Protein AF-A0A7J3TUR7-F1 (afdb_monomer_lite)

Structure (mmCIF, N/CA/C/O backbone):
data_AF-A0A7J3TUR7-F1
#
_entry.id   AF-A0A7J3TUR7-F1
#
loop_
_atom_site.group_PDB
_atom_site.id
_atom_site.type_symbol
_atom_site.label_atom_id
_atom_site.label_alt_id
_atom_site.label_comp_id
_atom_site.label_asym_id
_atom_site.label_entity_id
_atom_site.label_seq_id
_atom_site.pdbx_PDB_ins_code
_atom_site.Cartn_x
_atom_site.Cartn_y
_atom_site.Cartn_z
_atom_site.occupancy
_atom_site.B_iso_or_equiv
_atom_site.auth_seq_id
_atom_site.auth_comp_id
_atom_site.auth_asym_id
_atom_site.auth_atom_id
_atom_site.pdbx_PDB_model_num
ATOM 1 N N . MET A 1 1 ? -12.719 -0.453 13.545 1.00 90.06 1 MET A N 1
ATOM 2 C CA . MET A 1 1 ? -13.183 0.528 12.537 1.00 90.06 1 MET A CA 1
ATOM 3 C C . MET A 1 1 ? -12.677 0.041 11.197 1.00 90.06 1 MET A C 1
ATOM 5 O O . MET A 1 1 ? -11.540 -0.408 11.153 1.00 90.06 1 MET A O 1
ATOM 9 N N . THR A 1 2 ? -13.481 0.151 10.146 1.00 94.44 2 THR A N 1
ATOM 10 C CA . THR A 1 2 ? -13.097 -0.337 8.818 1.00 94.44 2 THR A CA 1
ATOM 11 C C . THR A 1 2 ? -12.421 0.762 8.010 1.00 94.44 2 THR A C 1
ATOM 13 O O . THR A 1 2 ? -12.906 1.899 7.943 1.00 94.44 2 THR A O 1
ATOM 16 N N . TYR A 1 3 ? -11.296 0.429 7.389 1.00 96.50 3 TYR A N 1
ATOM 17 C CA . TYR A 1 3 ? -10.528 1.328 6.541 1.00 96.50 3 TYR A CA 1
ATOM 18 C C . TYR A 1 3 ? -10.252 0.692 5.185 1.00 96.50 3 TYR A C 1
ATOM 20 O O . TYR A 1 3 ? -9.952 -0.490 5.104 1.00 96.50 3 TYR A O 1
ATOM 28 N N . LEU A 1 4 ? -10.297 1.499 4.130 1.00 97.25 4 LEU A N 1
ATOM 29 C CA . LEU A 1 4 ? -9.774 1.143 2.819 1.00 97.25 4 LEU A CA 1
ATOM 30 C C . LEU A 1 4 ? -8.343 1.677 2.718 1.00 97.25 4 LEU A C 1
ATOM 32 O O . LEU A 1 4 ? -8.136 2.892 2.780 1.00 97.25 4 LEU A O 1
ATOM 36 N N . LEU A 1 5 ? -7.373 0.782 2.569 1.00 98.12 5 LEU A N 1
ATOM 37 C CA . LEU A 1 5 ? -5.995 1.111 2.230 1.00 98.12 5 LEU A CA 1
ATOM 38 C C . LEU A 1 5 ? -5.789 0.876 0.734 1.00 98.12 5 LEU A C 1
ATOM 40 O O . LEU A 1 5 ? -6.003 -0.227 0.244 1.00 98.12 5 LEU A O 1
ATOM 44 N N . ARG A 1 6 ? -5.323 1.904 0.028 1.00 98.38 6 ARG A N 1
ATOM 45 C CA . ARG A 1 6 ? -4.800 1.809 -1.337 1.00 98.38 6 ARG A CA 1
ATOM 46 C C . ARG A 1 6 ? -3.336 2.209 -1.317 1.00 98.38 6 ARG A C 1
ATOM 48 O O . ARG A 1 6 ? -3.014 3.270 -0.790 1.00 98.38 6 ARG A O 1
ATOM 55 N N . VAL A 1 7 ? -2.477 1.399 -1.912 1.00 98.50 7 VAL A N 1
ATOM 56 C CA . VAL A 1 7 ? -1.066 1.693 -2.156 1.00 98.50 7 VAL A CA 1
ATOM 57 C C . VAL A 1 7 ? -0.822 1.573 -3.653 1.00 98.50 7 VAL A C 1
ATOM 59 O O . VAL A 1 7 ? -1.279 0.621 -4.280 1.00 98.50 7 VAL A O 1
ATOM 62 N N . CYS A 1 8 ? -0.152 2.566 -4.226 1.00 98.38 8 CYS A N 1
ATOM 63 C CA . CYS A 1 8 ? 0.222 2.587 -5.631 1.00 98.38 8 CYS A CA 1
ATOM 64 C C . CYS A 1 8 ? 1.698 2.957 -5.737 1.00 98.38 8 CYS A C 1
ATOM 66 O O . CYS A 1 8 ? 2.096 4.023 -5.262 1.00 98.38 8 CYS A O 1
ATOM 68 N N . THR A 1 9 ? 2.514 2.087 -6.321 1.00 98.25 9 THR A N 1
ATOM 69 C CA . THR A 1 9 ? 3.963 2.296 -6.443 1.00 98.25 9 THR A CA 1
ATOM 70 C C . THR A 1 9 ? 4.469 1.838 -7.802 1.00 98.25 9 THR A C 1
ATOM 72 O O . THR A 1 9 ? 3.889 0.927 -8.382 1.00 98.25 9 THR A O 1
ATOM 75 N N . PRO A 1 10 ? 5.589 2.381 -8.297 1.00 98.00 10 PRO A N 1
ATOM 76 C CA . PRO A 1 10 ? 6.376 1.710 -9.331 1.00 98.00 10 PRO A CA 1
ATOM 77 C C . PRO A 1 10 ? 6.743 0.277 -8.922 1.00 98.00 10 PRO A C 1
ATOM 79 O O . PRO A 1 10 ? 6.987 0.036 -7.735 1.00 98.00 10 PRO A O 1
ATOM 82 N N . ILE A 1 11 ? 6.879 -0.643 -9.884 1.00 97.81 11 ILE A N 1
ATOM 83 C CA . ILE A 1 11 ? 7.370 -2.013 -9.634 1.00 97.81 11 ILE A CA 1
ATOM 84 C C . ILE A 1 11 ? 8.686 -1.993 -8.854 1.00 97.81 11 ILE A C 1
ATOM 86 O O . ILE A 1 11 ? 8.812 -2.686 -7.849 1.00 97.81 11 ILE A O 1
ATOM 90 N N . ARG A 1 12 ? 9.655 -1.169 -9.270 1.00 97.50 12 ARG A N 1
ATOM 91 C CA . ARG A 1 12 ? 10.977 -1.10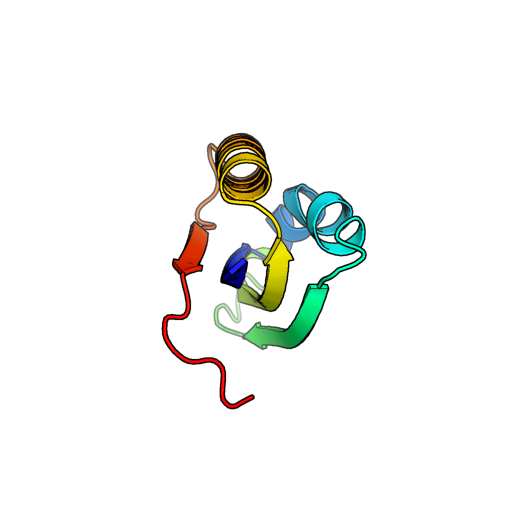2 -8.615 1.00 97.50 12 ARG A CA 1
ATOM 92 C C . ARG A 1 12 ? 10.933 -0.709 -7.135 1.00 97.50 12 ARG A C 1
ATOM 94 O O . ARG A 1 12 ? 11.896 -0.941 -6.416 1.00 97.50 12 ARG A O 1
ATOM 101 N N . ASP A 1 13 ? 9.856 -0.053 -6.709 1.00 97.94 13 ASP A N 1
ATOM 102 C CA . ASP A 1 13 ? 9.676 0.450 -5.348 1.00 97.94 13 ASP A CA 1
ATOM 103 C C . ASP A 1 13 ? 8.745 -0.461 -4.521 1.00 97.94 13 ASP A C 1
ATOM 105 O O . ASP A 1 13 ? 8.559 -0.217 -3.329 1.00 97.94 13 ASP A O 1
ATOM 109 N N . TRP A 1 14 ? 8.175 -1.517 -5.120 1.00 97.81 14 TRP A N 1
ATOM 110 C CA . TRP A 1 14 ? 7.192 -2.403 -4.484 1.00 97.81 14 TRP A CA 1
ATOM 111 C C . TRP A 1 14 ? 7.727 -3.099 -3.229 1.00 97.81 14 TRP A C 1
ATOM 113 O O . TRP A 1 14 ? 7.061 -3.120 -2.190 1.00 97.81 14 TRP A O 1
ATOM 123 N N . ASP A 1 15 ? 8.966 -3.584 -3.279 1.00 97.00 15 ASP A N 1
ATOM 124 C CA . ASP A 1 15 ? 9.604 -4.278 -2.154 1.00 97.00 15 ASP A CA 1
ATOM 125 C C . ASP A 1 15 ? 9.784 -3.388 -0.916 1.00 97.00 15 ASP A C 1
ATOM 127 O O . ASP A 1 15 ? 9.979 -3.883 0.190 1.00 97.00 15 ASP A O 1
ATOM 131 N N . ARG A 1 16 ? 9.664 -2.061 -1.061 1.00 97.69 16 ARG A N 1
ATOM 132 C CA . ARG A 1 16 ? 9.728 -1.125 0.072 1.00 97.69 16 ARG A CA 1
ATOM 133 C C . ARG A 1 16 ? 8.483 -1.192 0.957 1.00 97.69 16 ARG A C 1
ATOM 135 O O . ARG A 1 16 ? 8.530 -0.733 2.103 1.00 97.69 16 ARG A O 1
ATOM 142 N N . VAL A 1 17 ? 7.363 -1.686 0.429 1.00 97.75 17 VAL A N 1
ATOM 143 C CA . VAL A 1 17 ? 6.063 -1.719 1.118 1.00 97.75 17 VAL A CA 1
ATOM 144 C C . VAL A 1 17 ? 5.449 -3.115 1.208 1.00 97.75 17 VAL A C 1
ATOM 146 O O . VAL A 1 17 ? 4.579 -3.313 2.053 1.00 97.75 17 VAL A O 1
ATOM 149 N N . SER A 1 18 ? 5.873 -4.071 0.379 1.00 97.31 18 SER A N 1
ATOM 150 C CA . SER A 1 18 ? 5.222 -5.380 0.258 1.00 97.31 18 SER A CA 1
ATOM 151 C C . SER A 1 18 ? 5.253 -6.200 1.553 1.00 97.31 18 SER A C 1
ATOM 153 O O . SER A 1 18 ? 4.232 -6.763 1.937 1.00 97.31 18 SER A O 1
ATOM 155 N N . ASP A 1 19 ? 6.368 -6.209 2.285 1.00 96.69 19 ASP A N 1
ATOM 156 C CA . ASP A 1 19 ? 6.504 -6.854 3.599 1.00 96.69 19 ASP A CA 1
ATOM 157 C C . ASP A 1 19 ? 5.532 -6.266 4.634 1.00 96.69 19 ASP A C 1
ATOM 159 O O . ASP A 1 19 ? 4.841 -7.010 5.331 1.00 96.69 19 ASP A O 1
ATOM 163 N N . LEU A 1 20 ? 5.422 -4.934 4.697 1.00 97.19 20 LEU A N 1
ATOM 164 C CA . LEU A 1 20 ? 4.487 -4.257 5.593 1.00 97.19 20 LEU A CA 1
ATOM 165 C C . LEU A 1 20 ? 3.049 -4.631 5.242 1.00 97.19 20 LEU A C 1
ATOM 167 O O . LEU A 1 20 ? 2.284 -4.959 6.141 1.00 97.19 20 LEU A O 1
ATOM 171 N N . LEU A 1 21 ? 2.687 -4.608 3.959 1.00 97.25 21 LEU A N 1
ATOM 172 C CA . LEU A 1 21 ? 1.337 -4.951 3.509 1.00 97.25 21 LEU A CA 1
ATOM 173 C C . LEU A 1 21 ? 0.996 -6.418 3.792 1.00 97.25 21 LEU A C 1
ATOM 175 O O . LEU A 1 21 ? -0.104 -6.706 4.259 1.00 97.25 21 LEU A O 1
ATOM 179 N N . ASN A 1 22 ? 1.953 -7.324 3.589 1.00 94.94 22 ASN A N 1
ATOM 180 C CA . ASN A 1 22 ? 1.795 -8.750 3.866 1.00 94.94 22 ASN A CA 1
ATOM 181 C C . ASN A 1 22 ? 1.739 -9.071 5.370 1.00 94.94 22 ASN A C 1
ATOM 183 O O . ASN A 1 22 ? 1.193 -10.102 5.744 1.00 94.94 22 ASN A O 1
ATOM 187 N N . SER A 1 23 ? 2.264 -8.198 6.239 1.00 95.50 23 SER A N 1
ATOM 188 C CA . SER A 1 23 ? 2.180 -8.356 7.702 1.00 95.50 23 SER A CA 1
ATOM 189 C C . SER A 1 23 ? 0.820 -7.975 8.310 1.00 95.50 23 SER A C 1
ATOM 191 O O . SER A 1 23 ? 0.615 -8.133 9.513 1.00 95.50 23 SER A O 1
ATOM 193 N N . ILE A 1 24 ? -0.114 -7.442 7.514 1.00 95.44 24 ILE A N 1
ATOM 194 C CA . ILE A 1 24 ? -1.433 -7.011 7.996 1.00 95.44 24 ILE A CA 1
ATOM 195 C C . ILE A 1 24 ? -2.370 -8.225 8.023 1.00 95.44 24 ILE A C 1
ATOM 197 O O . ILE A 1 24 ? -3.032 -8.530 7.034 1.00 95.44 24 ILE A O 1
ATOM 201 N N . GLU A 1 25 ? -2.450 -8.905 9.168 1.00 89.12 25 GLU A N 1
ATOM 202 C CA . GLU A 1 25 ? -3.242 -10.138 9.329 1.00 89.12 25 GLU A CA 1
ATOM 203 C C . GLU A 1 25 ? -4.759 -9.907 9.202 1.00 89.12 25 GLU A C 1
ATOM 205 O O . GLU A 1 25 ? -5.480 -10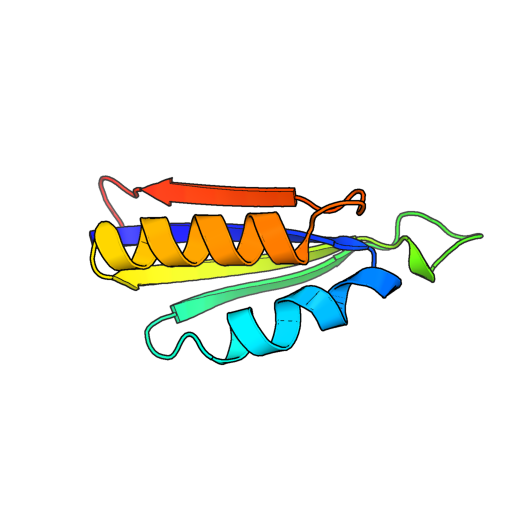.700 8.604 1.00 89.12 25 GLU A O 1
ATOM 210 N N . ASN A 1 26 ? -5.258 -8.785 9.717 1.00 86.69 26 ASN A N 1
ATOM 211 C CA . ASN A 1 26 ? -6.677 -8.403 9.715 1.00 86.69 26 ASN A CA 1
ATOM 212 C C . ASN A 1 26 ? -7.054 -7.551 8.487 1.00 86.69 26 ASN A C 1
ATOM 214 O O . ASN A 1 26 ? -7.858 -6.615 8.564 1.00 86.69 26 ASN A O 1
ATOM 218 N N . GLY A 1 27 ? -6.426 -7.864 7.353 1.00 91.75 27 GLY A N 1
ATOM 219 C CA . GLY A 1 27 ? -6.623 -7.207 6.072 1.00 91.75 27 GLY A CA 1
ATOM 220 C C . GLY A 1 27 ? -7.202 -8.151 5.018 1.00 91.75 27 GLY A C 1
ATOM 221 O O . GLY A 1 27 ? -6.631 -9.197 4.731 1.00 91.75 27 GLY A O 1
ATOM 222 N N . GLN A 1 28 ? -8.305 -7.764 4.383 1.00 95.62 28 GLN A N 1
ATOM 223 C CA . GLN A 1 28 ? -8.841 -8.446 3.207 1.00 95.62 28 GLN A CA 1
ATOM 224 C C . GLN A 1 28 ? -8.349 -7.746 1.940 1.00 95.62 28 GLN A C 1
ATOM 226 O O . GLN A 1 28 ? -8.687 -6.587 1.691 1.00 95.62 28 GLN A O 1
ATOM 231 N N . ILE A 1 29 ? -7.573 -8.447 1.114 1.00 96.81 29 ILE A N 1
ATOM 232 C CA . ILE A 1 29 ? -7.118 -7.925 -0.180 1.00 96.81 29 ILE A CA 1
ATOM 233 C C . ILE A 1 29 ? -8.314 -7.855 -1.136 1.00 96.81 29 ILE A C 1
ATOM 235 O O . ILE A 1 29 ? -8.993 -8.850 -1.375 1.00 96.81 29 ILE A O 1
ATOM 239 N N . VAL A 1 30 ? -8.559 -6.668 -1.687 1.00 96.38 30 VAL A N 1
ATOM 240 C CA . VAL A 1 30 ? -9.616 -6.403 -2.676 1.00 96.38 30 VAL A CA 1
ATOM 241 C C . VAL A 1 30 ? -9.043 -6.380 -4.088 1.00 96.38 30 VAL A C 1
ATOM 243 O O . VAL A 1 30 ? -9.690 -6.824 -5.032 1.00 96.38 30 VAL A O 1
ATOM 246 N N . LYS A 1 31 ? -7.826 -5.850 -4.249 1.00 97.19 31 LYS A N 1
ATOM 247 C CA . LYS A 1 31 ? -7.152 -5.768 -5.545 1.00 97.19 31 LYS A CA 1
ATOM 248 C C . LYS A 1 31 ? -5.647 -5.864 -5.358 1.00 97.19 31 LYS A C 1
ATOM 250 O O . LYS A 1 31 ? -5.092 -5.210 -4.482 1.00 97.19 31 LYS A O 1
ATOM 255 N N . HIS A 1 32 ? -4.996 -6.624 -6.225 1.00 97.62 32 HIS A N 1
ATOM 256 C CA . HIS A 1 32 ? -3.558 -6.560 -6.434 1.00 97.62 32 HIS A CA 1
ATOM 257 C C . HIS A 1 32 ? -3.316 -6.694 -7.936 1.00 97.62 32 HIS A C 1
ATOM 259 O O . HIS A 1 32 ? -3.640 -7.727 -8.520 1.00 97.62 32 HIS A O 1
ATOM 265 N N . ASN A 1 33 ? -2.853 -5.624 -8.575 1.00 98.00 33 ASN A N 1
ATOM 266 C CA . ASN A 1 33 ? -2.670 -5.572 -10.021 1.00 98.00 33 ASN A CA 1
ATOM 267 C C . ASN A 1 33 ? -1.400 -4.808 -10.391 1.00 98.00 33 ASN A C 1
ATOM 269 O O . ASN A 1 33 ? -0.952 -3.949 -9.638 1.00 98.00 33 ASN A O 1
ATOM 273 N N . VAL A 1 34 ? -0.876 -5.087 -11.581 1.00 98.00 34 VAL A N 1
ATOM 274 C CA . VAL A 1 34 ? 0.193 -4.306 -12.202 1.00 98.00 34 VAL A CA 1
ATOM 275 C C . VAL A 1 34 ? -0.345 -3.698 -13.493 1.00 98.00 34 VAL A C 1
ATOM 277 O O . VAL A 1 34 ? -0.638 -4.416 -14.451 1.00 98.00 34 VAL A O 1
ATOM 280 N N . ASP A 1 35 ? -0.478 -2.377 -13.520 1.00 97.44 35 ASP A N 1
ATOM 281 C CA . ASP A 1 35 ? -0.876 -1.623 -14.703 1.00 97.44 35 ASP A CA 1
ATOM 282 C C . ASP A 1 35 ? 0.359 -1.317 -15.562 1.00 97.44 35 ASP A C 1
ATOM 284 O O . ASP A 1 35 ? 1.276 -0.607 -15.140 1.00 97.44 35 ASP A O 1
ATOM 288 N N . LYS A 1 36 ? 0.367 -1.851 -16.790 1.00 97.31 36 LYS A N 1
ATOM 289 C CA . LYS A 1 36 ? 1.432 -1.631 -17.777 1.00 97.31 36 LYS A CA 1
ATOM 290 C C . LYS A 1 36 ? 1.258 -0.269 -18.440 1.00 97.31 36 LYS A C 1
ATOM 292 O O . LYS A 1 36 ? 0.460 -0.125 -19.365 1.00 97.31 36 LYS A O 1
ATOM 297 N N . LEU A 1 37 ? 1.989 0.724 -17.950 1.00 95.94 37 LEU A N 1
ATOM 298 C CA . LEU A 1 37 ? 1.864 2.126 -18.353 1.00 95.94 37 LEU A CA 1
ATOM 299 C C . LEU A 1 37 ? 3.086 2.618 -19.133 1.00 95.94 37 LEU A C 1
ATOM 301 O O . LEU A 1 37 ? 2.975 3.578 -19.897 1.00 95.94 37 LEU A O 1
ATOM 305 N N . PHE A 1 38 ? 4.242 1.970 -18.970 1.00 95.06 38 PHE A N 1
ATOM 306 C CA . PHE A 1 38 ? 5.515 2.456 -19.493 1.00 95.06 38 PHE A CA 1
ATOM 307 C C . PHE A 1 38 ? 6.206 1.396 -20.363 1.00 95.06 38 PHE A C 1
ATOM 309 O O . PHE A 1 38 ? 7.113 0.707 -19.895 1.00 95.06 38 PHE A O 1
ATOM 316 N N . PRO A 1 39 ? 5.875 1.308 -21.669 1.00 94.75 39 PRO A N 1
ATOM 317 C CA . PRO A 1 39 ? 6.426 0.291 -22.573 1.00 94.75 39 PRO A CA 1
ATOM 318 C C . PRO A 1 39 ? 7.960 0.241 -22.607 1.00 94.75 39 PRO A C 1
ATOM 320 O O . PRO A 1 39 ? 8.549 -0.828 -22.719 1.00 94.75 39 PRO A O 1
ATOM 323 N N . ASN A 1 40 ? 8.606 1.404 -22.475 1.00 97.38 40 ASN A N 1
ATOM 324 C CA . ASN A 1 40 ? 10.064 1.543 -22.521 1.00 97.38 40 ASN A CA 1
ATOM 325 C C . ASN A 1 40 ? 10.722 1.556 -21.129 1.00 97.38 40 ASN A C 1
ATOM 327 O O . ASN A 1 40 ? 11.947 1.602 -21.034 1.00 97.38 40 ASN A O 1
ATOM 331 N N . ARG A 1 41 ? 9.929 1.568 -20.049 1.00 95.94 41 ARG A N 1
ATOM 332 C CA . ARG A 1 41 ? 10.393 1.578 -18.653 1.00 95.94 41 ARG A CA 1
ATOM 333 C C . ARG A 1 41 ? 9.477 0.727 -17.758 1.00 95.94 41 ARG A C 1
ATOM 335 O O . ARG A 1 41 ? 8.839 1.282 -16.867 1.00 95.94 41 ARG A O 1
ATOM 342 N N . PRO A 1 42 ? 9.415 -0.606 -17.954 1.00 95.81 42 PRO A N 1
ATOM 343 C CA . PRO A 1 42 ? 8.507 -1.471 -17.192 1.00 95.81 42 PRO A CA 1
ATOM 344 C C . PRO A 1 42 ? 8.755 -1.445 -15.679 1.00 95.81 42 PRO A C 1
ATOM 346 O O . PRO A 1 42 ? 7.858 -1.712 -14.894 1.00 95.81 42 PRO A O 1
ATOM 349 N N . ASP A 1 43 ? 9.956 -1.063 -15.236 1.00 96.94 43 ASP A N 1
ATOM 350 C CA . ASP A 1 43 ? 10.269 -0.851 -13.818 1.00 96.94 43 ASP A CA 1
ATOM 351 C C . ASP A 1 43 ? 9.425 0.260 -13.161 1.00 96.94 43 ASP A C 1
ATOM 353 O O . ASP A 1 43 ? 9.315 0.313 -11.932 1.00 96.94 43 ASP A O 1
ATOM 357 N N . LEU A 1 44 ? 8.838 1.139 -13.980 1.00 96.94 44 LEU A N 1
ATOM 358 C CA . LEU A 1 44 ? 7.928 2.208 -13.580 1.00 96.94 44 LEU A CA 1
ATOM 359 C C . LEU A 1 44 ? 6.447 1.834 -13.689 1.00 96.94 44 LEU A C 1
ATOM 361 O O . LEU A 1 44 ? 5.614 2.649 -13.293 1.00 96.94 44 LEU A O 1
ATOM 365 N N . ASP A 1 45 ? 6.110 0.648 -14.208 1.00 98.00 45 ASP A N 1
ATOM 366 C CA . ASP A 1 45 ? 4.722 0.179 -14.242 1.00 98.00 45 ASP A CA 1
ATOM 367 C C . ASP A 1 45 ? 4.117 0.213 -12.832 1.00 98.00 45 ASP A C 1
ATOM 369 O O . ASP A 1 45 ? 4.813 0.050 -11.823 1.00 98.00 45 ASP A O 1
ATOM 373 N N . ALA A 1 46 ? 2.820 0.500 -12.754 1.00 98.00 46 ALA A N 1
ATOM 374 C CA . ALA A 1 46 ? 2.179 0.806 -11.485 1.00 98.00 46 ALA A CA 1
ATOM 375 C C . ALA A 1 46 ? 1.652 -0.472 -10.831 1.00 98.00 46 ALA A C 1
ATOM 377 O O . ALA A 1 46 ? 0.737 -1.111 -11.342 1.00 98.00 46 ALA A O 1
ATOM 378 N N . VAL A 1 47 ? 2.198 -0.823 -9.672 1.00 98.44 47 VAL A N 1
ATOM 379 C CA . VAL A 1 47 ? 1.627 -1.826 -8.775 1.00 98.44 47 VAL A CA 1
ATOM 380 C C . VAL A 1 47 ? 0.548 -1.156 -7.942 1.00 98.44 47 VAL A C 1
ATOM 382 O O . VAL A 1 47 ? 0.831 -0.260 -7.147 1.00 98.44 47 VAL A O 1
ATOM 385 N N . GLU A 1 48 ? -0.690 -1.598 -8.114 1.00 98.38 48 GLU A N 1
ATOM 386 C CA . GLU A 1 48 ? -1.825 -1.185 -7.305 1.00 98.38 48 GLU A CA 1
ATOM 387 C C . GLU A 1 48 ? -2.216 -2.303 -6.339 1.00 98.38 48 GLU A C 1
ATOM 389 O O . GLU A 1 48 ? -2.600 -3.400 -6.750 1.00 98.38 48 GLU A O 1
ATOM 394 N N . PHE A 1 49 ? -2.184 -1.990 -5.046 1.00 98.44 49 PHE A N 1
ATOM 395 C CA . PHE A 1 49 ? -2.618 -2.869 -3.971 1.00 98.44 49 PHE A CA 1
ATOM 396 C C . PHE A 1 49 ? -3.720 -2.190 -3.157 1.00 98.44 49 PHE A C 1
ATOM 398 O O . PHE A 1 49 ? -3.545 -1.084 -2.642 1.00 98.44 49 PHE A O 1
ATOM 405 N N . ILE A 1 50 ? -4.869 -2.846 -3.034 1.00 98.12 50 ILE A N 1
ATOM 406 C CA . ILE A 1 50 ? -6.027 -2.361 -2.284 1.00 98.12 50 ILE A CA 1
ATOM 407 C C . ILE A 1 50 ? -6.439 -3.429 -1.286 1.00 98.12 50 ILE A C 1
ATOM 409 O O . ILE A 1 50 ? -6.679 -4.577 -1.661 1.00 98.12 50 ILE A O 1
ATOM 413 N N . MET A 1 51 ? -6.598 -3.031 -0.030 1.00 97.62 51 MET A N 1
ATOM 414 C CA . MET A 1 51 ? -7.128 -3.890 1.017 1.00 97.62 51 MET A CA 1
ATOM 415 C C . MET A 1 51 ? -8.096 -3.148 1.933 1.00 97.62 51 MET A C 1
ATOM 417 O O . MET A 1 51 ? -8.021 -1.931 2.112 1.00 97.62 51 MET A O 1
ATOM 421 N N . VAL A 1 52 ? -8.992 -3.910 2.539 1.00 97.06 52 VAL A N 1
ATOM 422 C CA . VAL A 1 52 ? -9.877 -3.458 3.607 1.00 97.06 52 VAL A CA 1
ATOM 423 C C . VAL A 1 52 ? -9.310 -3.961 4.924 1.00 97.06 52 VAL A C 1
ATOM 425 O O . VAL A 1 52 ? -8.972 -5.132 5.034 1.00 97.06 52 VAL A O 1
ATOM 428 N N . ILE A 1 53 ? -9.184 -3.080 5.911 1.00 95.94 53 ILE A N 1
ATOM 429 C CA . ILE A 1 53 ? -8.559 -3.381 7.200 1.00 95.94 53 ILE A CA 1
ATOM 430 C C . ILE A 1 53 ? -9.529 -3.025 8.318 1.00 95.94 53 ILE A C 1
ATOM 432 O O . ILE A 1 53 ? -9.966 -1.873 8.418 1.00 95.94 53 ILE A O 1
ATOM 436 N N . ASP A 1 54 ? -9.792 -3.984 9.201 1.00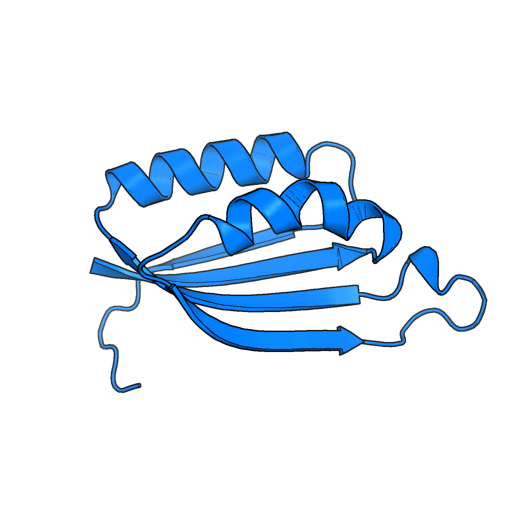 94.12 54 ASP A N 1
ATOM 437 C CA . ASP A 1 54 ? -10.507 -3.745 10.450 1.00 94.12 54 ASP A CA 1
ATOM 438 C C . ASP A 1 54 ? -9.519 -3.569 11.603 1.00 94.12 54 ASP A C 1
ATOM 440 O O . ASP A 1 54 ? -8.833 -4.495 12.041 1.00 94.12 54 ASP A O 1
ATOM 444 N N . CYS A 1 55 ? -9.410 -2.332 12.092 1.00 94.06 55 CYS A N 1
ATOM 445 C CA . CYS A 1 55 ? -8.424 -1.977 13.110 1.00 94.06 55 CYS A CA 1
ATOM 446 C C . CYS A 1 55 ? -8.824 -0.746 13.943 1.00 94.06 55 CYS A C 1
ATOM 448 O O . CYS A 1 55 ? -9.893 -0.139 13.766 1.00 94.06 55 CYS A O 1
ATOM 450 N N . SER A 1 56 ? -7.973 -0.398 14.912 1.00 95.62 56 SER A N 1
ATOM 451 C CA . SER A 1 56 ? -8.100 0.820 15.712 1.00 95.62 56 SER A CA 1
ATOM 452 C C . SER A 1 56 ? -7.585 2.046 14.950 1.00 95.62 56 SER A C 1
ATOM 454 O O . SER A 1 56 ? -6.762 1.950 14.037 1.00 95.62 56 SER A O 1
ATOM 456 N N . SER A 1 57 ? -8.027 3.239 15.353 1.00 94.94 57 SER A N 1
ATOM 457 C CA . SER A 1 57 ? -7.514 4.490 14.783 1.00 94.94 57 SER A CA 1
ATOM 458 C C . SER A 1 57 ? -6.015 4.682 15.014 1.00 94.94 57 SER A C 1
ATOM 460 O O . SER A 1 57 ? -5.350 5.308 14.192 1.00 94.94 57 SER A O 1
ATOM 462 N N . ASP A 1 58 ? -5.475 4.157 16.114 1.00 96.69 58 ASP A N 1
ATOM 463 C CA . ASP A 1 58 ? -4.053 4.292 16.436 1.00 96.69 58 ASP A CA 1
ATOM 464 C C . ASP A 1 58 ? -3.186 3.370 15.585 1.00 96.69 58 ASP A C 1
ATOM 466 O O . ASP A 1 58 ? -2.138 3.804 15.103 1.00 96.69 58 ASP A O 1
ATOM 470 N N . TYR A 1 59 ? -3.671 2.162 15.285 1.00 96.00 59 TYR A N 1
ATOM 471 C CA . TYR A 1 59 ? -3.036 1.295 14.296 1.00 96.00 59 TYR A CA 1
ATOM 472 C C . TYR A 1 59 ? -2.930 1.999 12.938 1.00 96.00 59 TYR A C 1
ATOM 474 O O . TYR A 1 59 ? -1.852 2.054 12.350 1.00 96.00 59 TYR A O 1
ATOM 482 N N . VAL A 1 60 ? -4.004 2.660 12.485 1.00 96.44 60 VAL A N 1
ATOM 483 C CA . VAL A 1 60 ? -3.981 3.445 11.239 1.00 96.44 60 VAL A CA 1
ATOM 484 C C . VAL A 1 60 ? -2.979 4.597 11.282 1.00 96.44 60 VAL A C 1
ATOM 486 O O . VAL A 1 60 ? -2.302 4.846 10.285 1.00 96.44 60 VAL A O 1
ATOM 489 N N . LYS A 1 61 ? -2.848 5.316 12.403 1.00 97.38 61 LYS A N 1
ATOM 490 C CA . LYS A 1 61 ? -1.830 6.377 12.533 1.00 97.38 61 LYS A CA 1
ATOM 491 C C . LYS A 1 61 ? -0.416 5.813 12.391 1.00 97.38 61 LYS A C 1
ATOM 493 O O . LYS A 1 61 ? 0.432 6.448 11.767 1.00 97.38 61 LYS A O 1
ATOM 498 N N . THR A 1 62 ? -0.150 4.643 12.965 1.00 97.56 62 THR A N 1
ATOM 499 C CA . THR A 1 62 ? 1.142 3.957 12.832 1.00 97.56 62 THR A CA 1
ATOM 500 C C . THR A 1 62 ? 1.373 3.489 11.399 1.00 97.56 62 THR A C 1
ATOM 502 O O . THR A 1 62 ? 2.393 3.842 10.817 1.00 97.56 62 THR A O 1
ATOM 505 N N . LEU A 1 63 ? 0.387 2.837 10.782 1.00 97.19 63 LEU A N 1
ATOM 506 C CA . LEU A 1 63 ? 0.446 2.397 9.388 1.00 97.19 63 LEU A CA 1
ATOM 507 C C . LEU A 1 63 ? 0.725 3.560 8.421 1.00 97.19 63 LEU A C 1
ATOM 509 O O . LEU A 1 63 ? 1.585 3.454 7.552 1.00 97.19 63 LEU A O 1
ATOM 513 N N . ARG A 1 64 ? 0.055 4.706 8.607 1.00 98.19 64 ARG A N 1
ATOM 514 C CA . ARG A 1 64 ? 0.294 5.925 7.814 1.00 98.19 64 ARG A CA 1
ATOM 515 C C . ARG A 1 64 ? 1.733 6.429 7.942 1.00 98.19 64 ARG A C 1
ATOM 517 O O . ARG A 1 64 ? 2.311 6.844 6.943 1.00 98.19 64 ARG A O 1
ATOM 524 N N . ARG A 1 65 ? 2.299 6.418 9.154 1.00 98.38 65 ARG A N 1
ATOM 525 C CA . ARG A 1 65 ? 3.686 6.851 9.398 1.00 98.38 65 ARG A CA 1
ATOM 526 C C . ARG A 1 65 ? 4.688 5.915 8.729 1.00 98.38 65 ARG A C 1
ATOM 528 O O . ARG A 1 65 ? 5.593 6.397 8.053 1.00 98.38 65 ARG A O 1
ATOM 535 N N . GLU A 1 66 ? 4.491 4.607 8.861 1.00 98.31 66 GLU A N 1
ATOM 536 C CA . GLU A 1 66 ? 5.367 3.610 8.241 1.00 98.31 66 GLU A CA 1
ATOM 537 C C . GLU A 1 66 ? 5.312 3.664 6.712 1.00 98.31 66 GLU A C 1
ATOM 539 O O . GLU A 1 66 ? 6.359 3.715 6.068 1.00 98.31 66 GLU A O 1
ATOM 544 N N . LEU A 1 67 ? 4.118 3.752 6.115 1.00 98.25 67 LEU A N 1
ATOM 545 C CA . LEU A 1 67 ? 3.969 3.905 4.664 1.00 98.25 67 LEU A CA 1
ATOM 546 C C . LEU A 1 67 ? 4.604 5.205 4.158 1.00 98.25 67 LEU A C 1
ATOM 548 O O . LEU A 1 67 ? 5.326 5.179 3.164 1.00 98.25 67 LEU A O 1
ATOM 552 N N . ALA A 1 68 ? 4.403 6.330 4.854 1.00 98.19 68 ALA A N 1
ATOM 553 C CA . ALA A 1 68 ? 5.026 7.603 4.486 1.00 98.19 68 ALA A CA 1
ATOM 554 C C . ALA A 1 68 ? 6.559 7.528 4.524 1.00 98.19 68 ALA A C 1
ATOM 556 O O . ALA A 1 68 ? 7.225 8.009 3.609 1.00 98.19 68 ALA A O 1
ATOM 557 N N . LYS A 1 69 ? 7.125 6.880 5.549 1.00 98.31 69 LYS A N 1
ATOM 558 C CA . LYS A 1 69 ? 8.570 6.649 5.655 1.00 98.31 69 LYS A CA 1
ATOM 559 C C . LYS A 1 69 ? 9.074 5.765 4.515 1.00 98.31 69 LYS A C 1
ATOM 561 O O . LYS A 1 69 ? 10.046 6.117 3.850 1.00 98.31 69 LYS A O 1
ATOM 566 N N . ARG A 1 70 ? 8.404 4.637 4.270 1.00 98.06 70 ARG A N 1
ATOM 567 C CA . ARG A 1 70 ? 8.789 3.649 3.253 1.00 98.06 70 ARG A CA 1
ATOM 568 C C . ARG A 1 70 ? 8.675 4.186 1.834 1.00 98.06 70 ARG A C 1
ATOM 570 O O . ARG A 1 70 ? 9.519 3.837 1.020 1.00 98.06 70 ARG A O 1
ATOM 577 N N . LEU A 1 71 ? 7.716 5.065 1.554 1.00 97.56 71 LEU A N 1
ATOM 578 C CA . LEU A 1 71 ? 7.506 5.671 0.233 1.00 97.56 71 LEU A CA 1
ATOM 579 C C . LEU A 1 71 ? 8.229 7.007 0.035 1.00 97.56 71 LEU A C 1
ATOM 581 O O . LEU A 1 71 ? 8.210 7.553 -1.069 1.00 97.56 71 LEU A O 1
ATOM 585 N N . SER A 1 72 ? 8.902 7.526 1.065 1.00 97.19 72 SER A N 1
ATOM 586 C CA . SER A 1 72 ? 9.677 8.762 0.962 1.00 97.19 72 SER A CA 1
ATOM 587 C C . SER A 1 72 ? 10.724 8.673 -0.156 1.00 97.19 72 SER A C 1
ATOM 589 O O . SER A 1 72 ? 11.473 7.694 -0.254 1.00 97.19 72 SER A O 1
ATOM 591 N N . GLY A 1 73 ? 10.755 9.690 -1.019 1.00 96.44 73 GLY A N 1
ATOM 592 C CA . GLY A 1 73 ? 11.651 9.752 -2.177 1.00 96.44 73 GLY A CA 1
ATOM 593 C C . GLY A 1 73 ? 11.241 8.874 -3.366 1.00 96.44 73 GLY A C 1
ATOM 594 O O . GLY A 1 73 ? 11.995 8.787 -4.330 1.00 96.44 73 GLY A O 1
ATOM 595 N N . THR A 1 74 ? 10.071 8.231 -3.321 1.00 96.50 74 THR A N 1
ATOM 596 C CA . THR A 1 74 ? 9.474 7.543 -4.480 1.00 96.50 74 THR A CA 1
ATOM 597 C C . THR A 1 74 ? 8.397 8.413 -5.127 1.00 96.50 74 THR A C 1
ATOM 599 O O . THR A 1 74 ? 7.959 9.407 -4.551 1.00 96.50 74 THR A O 1
ATOM 602 N N . ILE A 1 75 ? 7.929 8.008 -6.310 1.00 94.50 75 ILE A N 1
ATOM 603 C CA . ILE A 1 75 ? 6.698 8.548 -6.917 1.00 94.50 75 ILE A CA 1
ATOM 604 C C . ILE A 1 75 ? 5.442 7.767 -6.487 1.00 94.50 75 ILE A C 1
ATOM 606 O O . ILE A 1 75 ? 4.350 8.030 -6.984 1.00 94.50 75 ILE A O 1
ATOM 610 N N . GLY A 1 76 ? 5.598 6.785 -5.594 1.00 96.75 76 GLY A N 1
ATOM 611 C CA . GLY A 1 76 ? 4.496 6.012 -5.043 1.00 96.75 76 GLY A CA 1
ATOM 612 C C . GLY A 1 76 ? 3.704 6.797 -4.001 1.00 96.75 76 GLY A C 1
ATOM 613 O O . GLY A 1 76 ? 4.207 7.721 -3.362 1.00 96.75 76 GLY A O 1
ATOM 614 N N . PHE A 1 77 ? 2.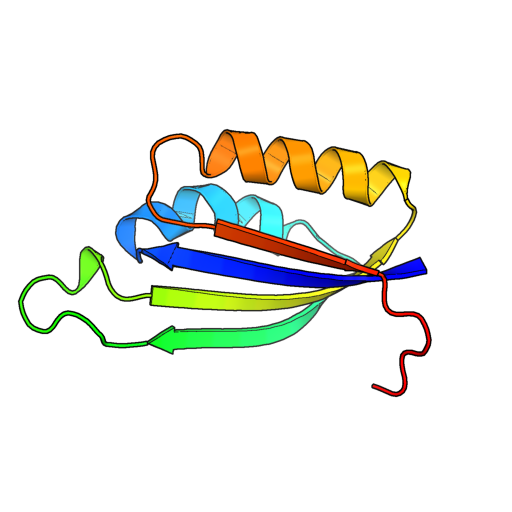448 6.413 -3.806 1.00 98.00 77 PHE A N 1
ATOM 615 C CA . PHE A 1 77 ? 1.553 7.038 -2.842 1.00 98.00 77 PHE A CA 1
ATOM 616 C C . PHE A 1 77 ? 0.651 6.009 -2.167 1.00 98.00 77 PHE A C 1
ATOM 618 O O . PHE A 1 77 ? 0.501 4.869 -2.610 1.00 98.00 77 PHE A O 1
ATOM 625 N N . PHE A 1 78 ? 0.008 6.436 -1.085 1.00 98.50 78 PHE A N 1
ATOM 626 C CA . PHE A 1 78 ? -0.993 5.639 -0.400 1.00 98.50 78 PHE A CA 1
ATOM 627 C C . PHE 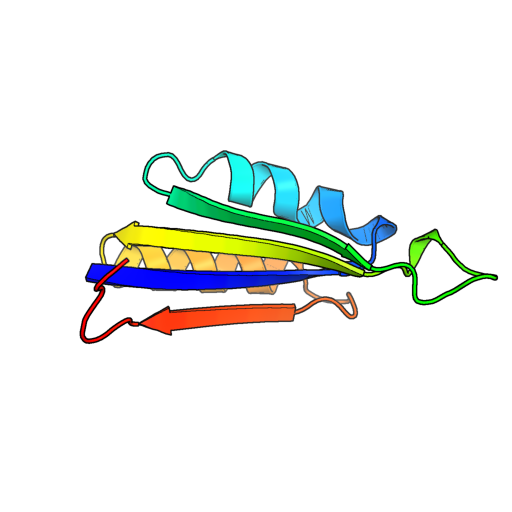A 1 78 ? -2.175 6.498 0.048 1.00 98.50 78 PHE A C 1
ATOM 629 O O . PHE A 1 78 ? -2.050 7.698 0.295 1.00 98.50 78 PHE A O 1
ATOM 636 N N . ILE A 1 79 ? -3.336 5.865 0.177 1.00 98.00 79 ILE A N 1
ATOM 637 C CA . ILE A 1 79 ? -4.573 6.462 0.673 1.00 98.00 79 ILE A CA 1
ATOM 638 C C . ILE A 1 79 ? -5.119 5.538 1.756 1.00 98.00 79 ILE A C 1
ATOM 640 O O . ILE A 1 79 ? -5.284 4.346 1.522 1.00 98.00 79 ILE A O 1
ATOM 644 N N . VAL A 1 80 ? -5.432 6.093 2.929 1.00 97.38 80 VAL A N 1
ATOM 645 C CA . VAL A 1 80 ? -6.168 5.375 3.981 1.00 97.38 80 VAL A CA 1
ATOM 646 C C . VAL A 1 80 ? -7.480 6.091 4.249 1.00 97.38 80 VAL A C 1
ATOM 648 O O . VAL A 1 80 ? -7.491 7.172 4.839 1.00 97.38 80 VAL A O 1
ATOM 651 N N . TYR A 1 81 ? -8.592 5.495 3.844 1.00 96.19 81 TYR A N 1
ATOM 652 C CA . TYR A 1 81 ? -9.919 6.081 3.979 1.00 96.19 81 TYR 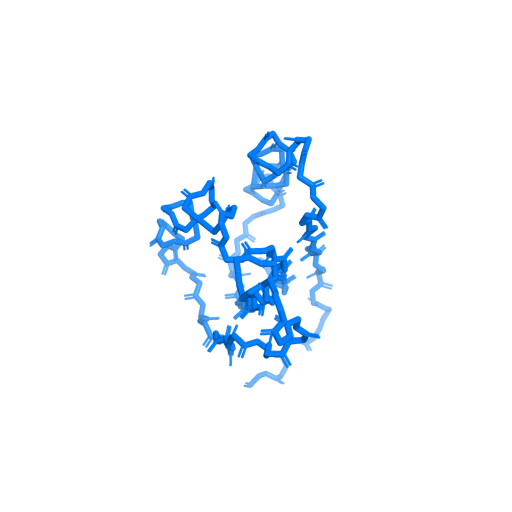A CA 1
ATOM 653 C C . TYR A 1 81 ? -10.736 5.342 5.040 1.00 96.19 81 TYR A C 1
ATOM 655 O O . TYR A 1 81 ? -10.818 4.121 5.010 1.00 96.19 81 TYR A O 1
ATOM 663 N N . LYS A 1 82 ? -11.350 6.064 5.987 1.00 95.38 82 LYS A N 1
ATOM 664 C CA . LYS A 1 82 ? -12.254 5.461 6.980 1.00 95.38 82 LYS A CA 1
ATOM 665 C C . LYS A 1 82 ? -13.613 5.211 6.335 1.00 95.38 82 LYS A C 1
ATOM 667 O O . LYS A 1 82 ? -14.296 6.164 5.963 1.00 95.38 82 LYS A O 1
ATOM 672 N N . VAL A 1 83 ? -14.027 3.954 6.255 1.00 92.38 83 VAL A N 1
ATOM 673 C CA . VAL A 1 83 ? -15.315 3.575 5.672 1.00 92.38 83 VAL A CA 1
ATOM 674 C C . VAL A 1 83 ? -16.410 3.806 6.716 1.00 92.38 83 VAL A C 1
ATOM 676 O O . VAL A 1 83 ? -16.339 3.283 7.826 1.00 92.38 83 VAL A O 1
ATOM 679 N N . LYS A 1 84 ? -17.410 4.639 6.393 1.00 77.06 84 LYS A N 1
ATOM 680 C CA . LYS A 1 84 ? -18.534 4.930 7.305 1.00 77.06 84 LYS A CA 1
ATOM 681 C C . LYS A 1 84 ? -19.604 3.833 7.318 1.00 77.06 84 LYS A C 1
ATOM 683 O O . LYS A 1 84 ? -20.245 3.677 8.343 1.00 77.06 84 LYS A O 1
ATOM 688 N N . ASN A 1 85 ? -19.763 3.087 6.221 1.00 59.31 85 ASN A N 1
ATOM 689 C CA . ASN A 1 85 ? -20.719 1.987 6.061 1.00 59.31 85 ASN A CA 1
ATOM 690 C C . ASN A 1 85 ? -20.102 0.928 5.132 1.00 59.31 85 ASN A C 1
ATOM 692 O O . ASN A 1 85 ? -20.205 1.054 3.913 1.00 59.31 85 ASN A O 1
ATOM 696 N N . ALA A 1 86 ? -19.412 -0.074 5.676 1.00 52.59 86 ALA A N 1
ATOM 697 C CA . ALA A 1 86 ? -18.908 -1.184 4.872 1.00 52.59 86 ALA A CA 1
ATOM 698 C C . ALA A 1 86 ? -20.056 -2.178 4.631 1.00 52.59 86 ALA A C 1
ATOM 700 O O . ALA A 1 86 ? -20.352 -3.011 5.480 1.00 52.59 86 ALA A O 1
ATOM 701 N N . ARG A 1 87 ? -20.753 -2.045 3.498 1.00 49.62 87 ARG A N 1
ATOM 702 C CA . ARG A 1 87 ? -21.407 -3.189 2.851 1.00 49.62 87 ARG A CA 1
ATOM 703 C C . ARG A 1 87 ? -20.417 -3.671 1.795 1.00 49.62 87 ARG A C 1
ATOM 705 O O . ARG A 1 87 ? -20.431 -3.148 0.685 1.00 49.62 87 ARG A O 1
ATOM 712 N N . LEU A 1 88 ? -19.481 -4.518 2.210 1.00 52.94 88 LEU A N 1
ATOM 713 C CA . LEU A 1 88 ? -18.603 -5.260 1.307 1.00 52.94 88 LEU A CA 1
ATOM 714 C C . LEU A 1 88 ? -19.218 -6.633 1.067 1.00 52.94 88 LEU A C 1
ATOM 716 O O . LEU A 1 88 ? -19.758 -7.188 2.052 1.00 52.94 88 LEU A O 1
#

Secondary structure (DSSP, 8-state):
-EEEEEEEEEGGGGGGTHHHHHT-TTEEEEEEEEE---TT-GGGPEEEEEEEEE--HHHHHHHHHHHHHHHTTSS-EEEEEE-SS---

Sequence (88 aa):
MTYLLRVCTPIRDWDRVSDLLNSIENGQIVKHNVDKLFPNRPDLDAVEFIMVIDCSSDYVKTLRRELAKRLSGTIGFFIVYKVKNARL

Radius of gyration: 13.32 Å; chains: 1; bounding box: 33×20×39 Å

pLDDT: mean 94.44, std 9.4, range [49.62, 98.5]

Foldseek 3Di:
DKKKKKKKFQQLLCVLCVVVVVPQPQKDWPDWDWAQDDPPCSSRTITITIIMGDDDPVVVVVVVVSVCVSCPPGPMDMDIGDDPDDPD

=== Feature glossary ===
Key to the feature types in this record:

Secondary structure (8-state, DSSP). Secondary structure is the local, repeating backbone conformation. DSSP classifies it into eight states by reading the hydrogen-bond network: three helix types (H, G, I), two β types (E, B), two non-regular types (T, S), and unstructured coil (-).

Backbone torsions (φ/ψ). Backbone dihedral angles. Every residue except chain termini has a φ (preceding-C → N → Cα → C) and a ψ (N → Cα → C → next-N). They are reported in degrees following the IUPAC sign convention. Secondary structure is essentially a statement about which (φ, ψ) basin each residue occupies.

Predicted aligned error. Predicted Aligned Error (PAE) is an AlphaFold confidence matrix: entry (i, j) is the expected error in the position of residue j, in ångströms, when the prediction is superimposed on the true structure at residue i. Low PAE within a block of residues means that block is internally rigid and well-predicted; high PAE between two blocks means their relative placement is uncertain even if each block individually is confident.

B-factor. B-factor (Debye–Waller factor) reflects atomic displacement in the crystal lattice. It is an experimental observable (units Å²), not a prediction; low values mean the atom is pinned down, high values mean it moves or is heterogeneous across the crystal.

Secondary structure (3-state, P-SEA). Three-state secondary structure (P-SEA) collapses the eight DSSP classes into helix (a), strand (b), and coil (c). P-SEA assigns these from Cα geometry alone — distances and angles — without requiring backbone oxygens, so it works on any Cα trace.

Sequence. Primary structure: the covalent order of the twenty standard amino acids along the backbone. Two proteins with the same sequence will (almost always) fold to the same structure; two with 30% identity often share a fold but not the details.

pLDDT. pLDDT is the predicted lDDT-Cα score: AlphaFold's confidence that the local environment of each residue (all inter-atomic distances within 15 Å) is correctly placed. It is a per-residue number between 0 and 100, with higher meaning more reliable.

InterPro / GO / CATH / organism. Functional annotations link the protein to curated databases. InterPro entries identify conserved domains and families by matching the sequence against member-database signatures (Pfam, PROSITE, CDD, …). Gene Ontology (GO) terms describe molecular function, biological process, and cellular component in a controlled vocabulary. CATH places the structure in a hierarchical fold classification (Class/Architecture/Topology/Homologous-superfamily). The organism is the source species.

Contact-map, Ramachandran, and PAE plots. Three diagnostic plots accompany the record. The Cα contact map visualizes the tertiary structure as a 2D adjacency matrix (8 Å cutoff, sequence-local contacts suppressed). The Ramachandran plot shows the distribution of backbone (φ, ψ) torsions, with points in the α and β basins reflecting secondary structure content. The PAE plot shows AlphaFold's inter-residue confidence as a color matrix.

mmCIF coordinates. The mmCIF table is the protein's shape written out atom by atom. For each backbone N, Cα, C, and carbonyl O, it records an (x, y, z) coordinate triple in Å plus the residue type, chain letter, and residue number.

Radius of gyration, Cα contacts, bounding box. Three whole-structure scalars: the radius of gyration (RMS distance of Cα from centroid, in Å), the count of Cα–Cα contacts (pairs closer than 8 Å and separated by more than four residues in sequence — i.e. tertiary, not local, contacts), and the bounding-box dimensions. Together they distinguish compact globular folds from extended fibres or disordered chains.

Foldseek 3Di. The Foldseek 3Di string encodes local tertiary geometry as a 20-letter alphabet — one character per residue — derived from the relative positions of nearby Cα atoms. Unlike the amino-acid sequence, 3Di is a direct function of the 3D structure, so two proteins with the same fold have similar 3Di strings even at low sequence identity.

Rendered structure images. Six rendered views show the 3D structure from the faces of a cube — i.e. along ±x, ±y, ±z. Rendering representation is drawn randomly per protein from cartoon (secondary-structure ribbons), sticks (backbone bonds), or molecular surface; coloring is either N→C rainbow (blue at the N-terminus through red at the C-terminus) or one color per chain.

Nearest PDB structures. The Foldseek neighbor list gives the closest experimentally determined structures in the PDB, ranked by structural alignment. TM-score near 1 means near-identical fold; near 0.3 means only rough topology match. This is how one finds what a novel AlphaFold prediction most resembles in the solved-structure universe.

Solvent-accessible surface area. SASA measures how much of the protein is reachable by solvent. It is computed by rolling a water-sized probe over the atomic surface and summing the exposed area (Å²). Per-residue SASA distinguishes core (buried, low SASA) from surface (exposed, high SASA) residues; total SASA is a whole-molecule size measure.